Protein AF-A0A9D1MAN7-F1 (afdb_monomer_lite)

Secondary structure (DSSP, 8-state):
--HHHHHHHHHHHHHHHHHHHHHHHT-GGGHHHHTHHHHHHHHHHHHHHSTT-EEPPPEEETTEEEEEEEETTEEEEEEEEEE-TTSPEEEEEEE---

Radius of gyration: 18.32 Å; chains: 1; bounding box: 36×24×58 Å

Structure (mmCIF, N/CA/C/O backbone):
data_AF-A0A9D1MAN7-F1
#
_entry.id   AF-A0A9D1MAN7-F1
#
loop_
_atom_site.group_PDB
_atom_site.id
_atom_site.type_symbol
_atom_site.label_atom_id
_atom_site.label_alt_id
_atom_site.label_comp_id
_atom_site.label_asym_id
_atom_site.label_entity_id
_atom_site.label_seq_id
_atom_site.pdbx_PDB_ins_code
_atom_site.Cartn_x
_atom_site.Cartn_y
_atom_site.Cartn_z
_atom_site.occupancy
_atom_site.B_iso_or_equiv
_atom_site.auth_seq_id
_atom_site.auth_comp_id
_atom_site.auth_asym_id
_atom_site.auth_atom_id
_atom_site.pdbx_PDB_model_num
ATOM 1 N N . MET A 1 1 ? 18.796 -0.991 -42.917 1.00 61.31 1 MET A N 1
ATOM 2 C CA . MET A 1 1 ? 17.632 -1.274 -42.047 1.00 61.31 1 MET A CA 1
ATOM 3 C C . MET A 1 1 ? 16.492 -0.361 -42.473 1.00 61.31 1 MET A C 1
ATOM 5 O O . MET A 1 1 ? 16.720 0.838 -42.577 1.00 61.31 1 MET A O 1
ATOM 9 N N . ASP A 1 2 ? 15.319 -0.907 -42.796 1.00 84.00 2 ASP A N 1
ATOM 10 C CA . ASP A 1 2 ? 14.182 -0.118 -43.302 1.00 84.00 2 ASP A CA 1
ATOM 11 C C . ASP A 1 2 ? 13.611 0.807 -42.202 1.00 84.00 2 ASP A C 1
ATOM 13 O O . ASP A 1 2 ? 13.574 0.448 -41.020 1.00 84.00 2 ASP A O 1
ATOM 17 N N . ARG A 1 3 ? 13.129 2.002 -42.569 1.00 83.25 3 ARG A N 1
ATOM 18 C CA . ARG A 1 3 ? 12.601 3.020 -41.638 1.00 83.25 3 ARG A CA 1
ATOM 19 C C . ARG A 1 3 ? 11.439 2.480 -40.800 1.00 83.25 3 ARG A C 1
ATOM 21 O O . ARG A 1 3 ? 11.279 2.878 -39.646 1.00 83.25 3 ARG A O 1
ATOM 28 N N . LYS A 1 4 ? 10.638 1.556 -41.345 1.00 79.38 4 LYS A N 1
ATOM 29 C CA . LYS A 1 4 ? 9.570 0.861 -40.600 1.00 79.38 4 LYS A CA 1
ATOM 30 C C . LYS A 1 4 ? 10.125 -0.097 -39.541 1.00 79.38 4 LYS A C 1
ATOM 32 O O . LYS A 1 4 ? 9.576 -0.156 -38.442 1.00 79.38 4 LYS A O 1
ATOM 37 N N . GLN A 1 5 ? 11.216 -0.805 -39.839 1.00 76.69 5 GLN A N 1
ATOM 38 C CA . GLN A 1 5 ? 11.879 -1.701 -38.887 1.00 76.69 5 GLN A CA 1
ATOM 39 C C . GLN A 1 5 ? 12.548 -0.916 -37.756 1.00 76.69 5 GLN A C 1
ATOM 41 O O . GLN A 1 5 ? 12.363 -1.264 -36.595 1.00 76.69 5 GLN A O 1
ATOM 46 N N . LEU A 1 6 ? 13.214 0.203 -38.065 1.00 83.69 6 LEU A N 1
ATOM 47 C CA . LEU A 1 6 ? 13.784 1.092 -37.047 1.00 83.69 6 LEU A CA 1
ATOM 48 C C . LEU A 1 6 ? 12.712 1.623 -36.086 1.00 83.69 6 LEU A C 1
ATOM 50 O O . LEU A 1 6 ? 12.884 1.538 -34.874 1.00 83.69 6 LEU A O 1
ATOM 54 N N . LYS A 1 7 ? 11.573 2.100 -36.608 1.00 78.31 7 LYS A N 1
ATOM 55 C CA . LYS A 1 7 ? 10.450 2.568 -35.775 1.00 78.31 7 LYS A CA 1
ATOM 56 C C . LYS A 1 7 ? 9.893 1.470 -34.864 1.00 78.31 7 LYS A C 1
ATOM 58 O O . LYS A 1 7 ? 9.592 1.749 -33.708 1.00 78.31 7 LYS A O 1
ATOM 63 N N . ARG A 1 8 ? 9.766 0.235 -35.367 1.00 79.69 8 ARG A N 1
ATOM 64 C CA . ARG A 1 8 ? 9.317 -0.917 -34.566 1.00 79.69 8 ARG A CA 1
ATOM 65 C C . ARG A 1 8 ? 10.316 -1.268 -33.466 1.00 79.69 8 ARG A C 1
ATOM 67 O O . ARG A 1 8 ? 9.894 -1.435 -32.330 1.00 79.69 8 ARG A O 1
ATOM 74 N N . CYS A 1 9 ? 11.612 -1.319 -33.775 1.00 75.62 9 CYS A N 1
ATOM 75 C CA . CYS A 1 9 ? 12.643 -1.576 -32.769 1.00 75.62 9 CYS A CA 1
ATOM 76 C C . CYS A 1 9 ? 12.644 -0.496 -31.682 1.00 75.62 9 CYS A C 1
ATOM 78 O O . CYS A 1 9 ? 12.607 -0.832 -30.508 1.00 75.62 9 CYS A O 1
ATOM 80 N N . VAL A 1 10 ? 12.592 0.788 -32.053 1.00 82.38 10 VAL A N 1
ATOM 81 C CA . VAL A 1 10 ? 12.538 1.893 -31.078 1.00 82.38 10 VAL A CA 1
ATOM 82 C C . VAL A 1 10 ? 11.286 1.810 -30.198 1.00 82.38 10 VAL A C 1
ATOM 84 O O . VAL A 1 10 ? 11.394 1.950 -28.983 1.00 82.38 10 VAL A O 1
ATOM 87 N N . MET A 1 11 ? 10.115 1.528 -30.779 1.00 83.06 11 MET A N 1
ATOM 88 C CA . MET A 1 11 ? 8.872 1.309 -30.024 1.00 83.06 11 MET A CA 1
ATOM 89 C C . MET A 1 11 ? 8.993 0.150 -29.029 1.00 83.06 11 MET A C 1
ATOM 91 O O . MET A 1 11 ? 8.622 0.303 -27.869 1.00 83.06 11 MET A O 1
ATOM 95 N N . LEU A 1 12 ? 9.516 -0.998 -29.467 1.00 83.88 12 LEU A N 1
ATOM 96 C CA . LEU A 1 12 ? 9.666 -2.180 -28.616 1.00 83.88 12 LEU A CA 1
ATOM 97 C C . LEU A 1 12 ? 10.668 -1.933 -27.484 1.00 83.88 12 LEU A C 1
ATOM 99 O O . LEU A 1 12 ? 10.380 -2.271 -26.338 1.00 83.88 12 LEU A O 1
ATOM 103 N N . SER A 1 13 ? 11.795 -1.282 -27.776 1.00 77.81 13 SER A N 1
ATOM 104 C CA . SER A 1 13 ? 12.779 -0.897 -26.762 1.00 77.81 13 SER A CA 1
ATOM 105 C C . SER A 1 13 ? 12.194 0.085 -25.743 1.00 77.81 13 SER A C 1
ATOM 107 O O . SER A 1 13 ? 12.401 -0.080 -24.543 1.00 77.81 13 SER A O 1
ATOM 109 N N . ALA A 1 14 ? 11.415 1.074 -26.194 1.00 77.25 14 ALA A N 1
ATOM 110 C CA . ALA A 1 14 ? 10.741 2.023 -25.309 1.00 77.25 14 ALA A CA 1
ATOM 111 C C . ALA A 1 14 ? 9.673 1.341 -24.435 1.00 77.25 14 ALA A C 1
ATOM 113 O O . ALA A 1 14 ? 9.599 1.607 -23.235 1.00 77.25 14 ALA A O 1
ATOM 114 N N . ALA A 1 15 ? 8.886 0.423 -25.005 1.00 78.25 15 ALA A N 1
ATOM 115 C CA . ALA A 1 15 ? 7.896 -0.357 -24.265 1.00 78.25 15 ALA A CA 1
ATOM 116 C C . ALA A 1 15 ? 8.553 -1.266 -23.212 1.00 78.25 15 ALA A C 1
ATOM 118 O O . ALA A 1 15 ? 8.084 -1.323 -22.075 1.00 78.25 15 ALA A O 1
ATOM 119 N N . ALA A 1 16 ? 9.666 -1.921 -23.553 1.00 78.19 16 ALA A N 1
ATOM 120 C CA . ALA A 1 16 ? 10.435 -2.735 -22.616 1.00 78.19 16 ALA A CA 1
ATOM 121 C C . ALA A 1 16 ? 11.009 -1.891 -21.465 1.00 78.19 16 ALA A C 1
ATOM 123 O O . ALA A 1 16 ? 10.862 -2.263 -20.300 1.00 78.19 16 ALA A O 1
ATOM 124 N N . ALA A 1 17 ? 11.589 -0.723 -21.764 1.00 79.00 17 ALA A N 1
ATOM 125 C CA . ALA A 1 17 ? 12.096 0.198 -20.747 1.00 79.00 17 ALA A CA 1
ATOM 126 C C . ALA A 1 17 ? 10.981 0.704 -19.815 1.00 79.00 17 ALA A C 1
ATOM 128 O O . ALA A 1 17 ? 11.152 0.717 -18.595 1.00 79.00 17 ALA A O 1
ATOM 129 N N . ALA A 1 18 ? 9.814 1.056 -20.365 1.00 73.12 18 ALA A N 1
ATOM 130 C CA . ALA A 1 18 ? 8.648 1.458 -19.579 1.00 73.12 18 ALA A CA 1
ATOM 131 C C . ALA A 1 18 ? 8.128 0.315 -18.688 1.00 73.12 18 ALA A C 1
ATOM 133 O O . ALA A 1 18 ? 7.776 0.549 -17.530 1.00 73.12 18 ALA A O 1
ATOM 134 N N . GLY A 1 19 ? 8.129 -0.921 -19.195 1.00 72.75 19 GLY A N 1
ATOM 135 C CA . GLY A 1 19 ? 7.773 -2.117 -18.432 1.00 72.75 19 GLY A CA 1
ATOM 136 C C . GLY A 1 19 ? 8.721 -2.371 -17.258 1.00 72.75 19 GLY A C 1
ATOM 137 O O . GLY A 1 19 ? 8.260 -2.533 -16.129 1.00 72.75 19 GLY A O 1
ATOM 138 N N . LEU A 1 20 ? 10.037 -2.328 -17.496 1.00 76.19 20 LEU A N 1
ATOM 139 C CA . LEU A 1 20 ? 11.060 -2.492 -16.454 1.00 76.19 20 LEU A CA 1
ATOM 140 C C . LEU A 1 20 ? 10.980 -1.388 -15.394 1.00 76.19 20 LEU A C 1
ATOM 142 O O . LEU A 1 20 ? 11.023 -1.672 -14.197 1.00 76.19 20 LEU A O 1
ATOM 146 N N . TYR A 1 21 ? 10.798 -0.135 -15.816 1.00 70.94 21 TYR A N 1
ATOM 147 C CA . TYR A 1 21 ? 10.596 0.983 -14.897 1.00 70.94 21 TYR A CA 1
ATOM 148 C C . TYR A 1 21 ? 9.316 0.813 -14.064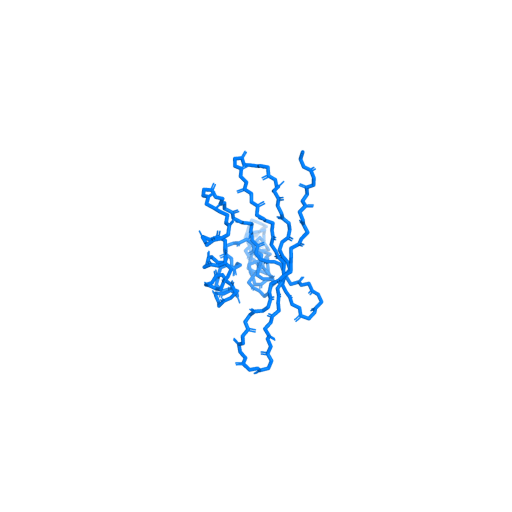 1.00 70.94 21 TYR A C 1
ATOM 150 O O . TYR A 1 21 ? 9.324 1.025 -12.849 1.00 70.94 21 TYR A O 1
ATOM 158 N N . GLY A 1 22 ? 8.216 0.386 -14.693 1.00 66.38 22 GLY A N 1
ATOM 159 C CA . GLY A 1 22 ? 6.956 0.089 -14.013 1.00 66.38 22 GLY A CA 1
ATOM 160 C C . GLY A 1 22 ? 7.092 -1.038 -12.989 1.00 66.38 22 GLY A C 1
ATOM 161 O O . GLY A 1 22 ? 6.568 -0.920 -11.884 1.00 66.38 22 GLY A O 1
ATOM 162 N N . PHE A 1 23 ? 7.850 -2.086 -13.317 1.00 68.00 23 PHE A N 1
ATOM 163 C CA . PHE A 1 23 ? 8.156 -3.182 -12.402 1.00 68.00 23 PHE A CA 1
ATOM 164 C C . PHE A 1 23 ? 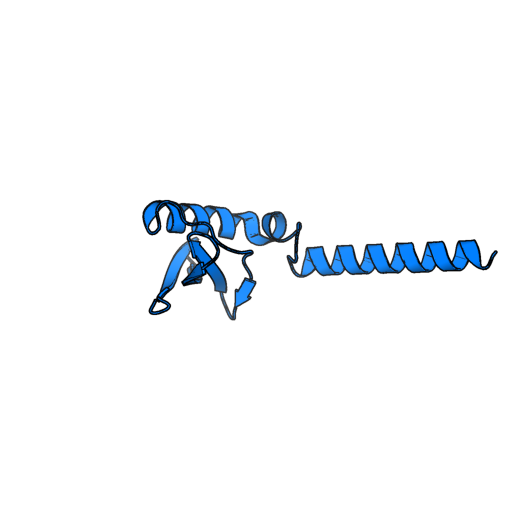8.974 -2.713 -11.194 1.00 68.00 23 PHE A C 1
ATOM 166 O O . PHE A 1 23 ? 8.584 -2.958 -10.053 1.00 68.00 23 PHE A O 1
ATOM 173 N N . ALA A 1 24 ? 10.061 -1.972 -11.431 1.00 67.12 24 ALA A N 1
ATOM 174 C CA . ALA A 1 24 ? 10.932 -1.469 -10.370 1.00 67.12 24 ALA A CA 1
ATOM 175 C C . ALA A 1 24 ? 10.199 -0.512 -9.415 1.00 67.12 24 ALA A C 1
ATOM 177 O O . ALA A 1 24 ? 10.357 -0.595 -8.196 1.00 67.12 24 ALA A O 1
ATOM 178 N N . THR A 1 25 ? 9.361 0.371 -9.964 1.00 70.69 25 THR A N 1
ATOM 179 C CA . THR A 1 25 ? 8.594 1.357 -9.186 1.00 70.69 25 THR A CA 1
ATOM 180 C C . THR A 1 25 ? 7.274 0.816 -8.633 1.00 70.69 25 THR A C 1
ATOM 182 O O . THR A 1 25 ? 6.597 1.518 -7.885 1.00 70.69 25 THR A O 1
ATOM 185 N N . GLY A 1 26 ? 6.892 -0.420 -8.976 1.00 67.44 26 GLY A N 1
ATOM 186 C CA . GLY A 1 26 ? 5.628 -1.024 -8.557 1.00 67.44 26 GLY A CA 1
ATOM 187 C C . GLY A 1 26 ? 4.402 -0.287 -9.100 1.00 67.44 26 GLY A C 1
ATOM 188 O O . GLY A 1 26 ? 3.394 -0.196 -8.408 1.00 67.44 26 GLY A O 1
ATOM 189 N N . LYS A 1 27 ? 4.461 0.280 -10.309 1.00 76.00 27 LYS A N 1
ATOM 190 C CA . LYS A 1 27 ? 3.324 0.982 -10.927 1.00 76.00 27 LYS A CA 1
ATOM 191 C C . LYS A 1 27 ? 2.418 0.021 -11.699 1.00 76.00 27 LYS A C 1
ATOM 193 O O . LYS A 1 27 ? 2.872 -0.945 -12.310 1.00 76.00 27 LYS A O 1
ATOM 198 N N . GLY A 1 28 ? 1.119 0.325 -11.701 1.00 78.00 28 GLY A N 1
ATOM 199 C CA . GLY A 1 28 ? 0.115 -0.409 -12.473 1.00 78.00 28 GLY A CA 1
ATOM 200 C C . GLY A 1 28 ? 0.054 -1.900 -12.103 1.00 78.00 28 GLY A C 1
ATOM 201 O O . GLY A 1 28 ? -0.048 -2.216 -10.915 1.00 78.00 28 GLY A O 1
ATOM 202 N N . PRO A 1 29 ? 0.125 -2.829 -13.078 1.00 76.81 29 PRO A N 1
ATOM 203 C CA . PRO A 1 29 ? -0.068 -4.261 -12.828 1.00 76.81 29 PRO A CA 1
ATOM 204 C C . PRO A 1 29 ? 1.027 -4.873 -11.942 1.00 76.81 29 PRO A C 1
ATOM 206 O O . PRO A 1 29 ? 0.798 -5.882 -11.280 1.00 76.81 29 PRO A O 1
ATOM 209 N N . PHE A 1 30 ? 2.203 -4.245 -11.876 1.00 84.44 30 PHE A N 1
ATOM 210 C CA . PHE A 1 30 ? 3.327 -4.733 -11.081 1.00 84.44 30 PHE A CA 1
ATOM 211 C C . PHE A 1 30 ? 3.228 -4.370 -9.596 1.00 84.44 30 PHE A C 1
ATOM 213 O O . PHE A 1 30 ? 3.971 -4.926 -8.791 1.00 84.44 30 PHE A O 1
ATOM 220 N N . ASN A 1 31 ? 2.299 -3.486 -9.209 1.00 90.62 31 ASN A N 1
ATOM 221 C CA . ASN A 1 31 ? 2.108 -3.062 -7.819 1.00 90.62 31 ASN A CA 1
ATOM 222 C C . ASN A 1 31 ? 1.834 -4.255 -6.897 1.00 90.62 31 ASN A C 1
ATOM 224 O O . ASN A 1 31 ? 2.522 -4.441 -5.895 1.00 90.62 31 ASN A O 1
ATOM 228 N N . LYS A 1 32 ? 0.903 -5.124 -7.313 1.00 85.44 32 LYS A N 1
ATOM 229 C CA . LYS A 1 32 ? 0.504 -6.303 -6.540 1.00 85.44 32 LYS A CA 1
ATOM 230 C C . LYS A 1 32 ? 1.659 -7.280 -6.330 1.00 85.44 32 LYS A C 1
ATOM 232 O O . LYS A 1 32 ? 1.795 -7.841 -5.250 1.00 85.44 32 LYS A O 1
ATOM 237 N N . ALA A 1 33 ? 2.495 -7.470 -7.350 1.00 85.19 33 ALA A N 1
ATOM 238 C CA . ALA A 1 33 ? 3.666 -8.336 -7.255 1.00 85.19 33 ALA A CA 1
ATOM 239 C C . ALA A 1 33 ? 4.758 -7.713 -6.369 1.00 85.19 33 ALA A C 1
ATOM 241 O O . ALA A 1 33 ? 5.320 -8.387 -5.510 1.00 85.19 33 ALA A O 1
ATOM 242 N N . ARG A 1 34 ? 5.030 -6.414 -6.542 1.00 86.38 34 ARG A N 1
ATOM 243 C CA . ARG A 1 34 ? 6.081 -5.689 -5.817 1.00 86.38 34 ARG A CA 1
ATOM 244 C C . ARG A 1 34 ? 5.789 -5.530 -4.325 1.00 86.38 34 ARG A C 1
ATOM 246 O O . ARG A 1 34 ? 6.729 -5.571 -3.529 1.00 86.38 34 ARG A O 1
ATOM 253 N N . PHE A 1 35 ? 4.522 -5.316 -3.977 1.00 91.19 35 PHE A N 1
ATOM 254 C CA . PHE A 1 35 ? 4.043 -5.031 -2.623 1.00 91.19 35 PHE A CA 1
ATOM 255 C C . PHE A 1 35 ? 3.150 -6.155 -2.078 1.00 91.19 35 PHE A C 1
ATOM 257 O O . PHE A 1 35 ? 2.178 -5.892 -1.374 1.00 91.19 35 PHE A O 1
ATOM 264 N N . LYS A 1 36 ? 3.435 -7.415 -2.440 1.00 91.50 36 LYS A N 1
ATOM 265 C CA . LYS A 1 36 ? 2.579 -8.561 -2.099 1.00 91.50 36 LYS A CA 1
ATOM 266 C C . LYS A 1 36 ? 2.289 -8.649 -0.596 1.00 91.50 36 LYS A C 1
ATOM 268 O O . LYS A 1 36 ? 1.135 -8.757 -0.203 1.00 91.50 36 LYS A O 1
ATOM 273 N N . GLU A 1 37 ? 3.326 -8.580 0.234 1.00 92.94 37 GLU A N 1
ATOM 274 C CA . GLU A 1 37 ? 3.184 -8.691 1.691 1.00 92.94 37 GLU A CA 1
ATOM 275 C C . GLU A 1 37 ? 2.367 -7.527 2.273 1.00 92.94 37 GLU A C 1
ATOM 277 O O . GLU A 1 37 ? 1.498 -7.713 3.121 1.00 92.94 37 GLU A O 1
ATOM 282 N N . GLN A 1 38 ? 2.595 -6.321 1.754 1.00 94.12 38 GLN A N 1
ATOM 283 C CA . GLN A 1 38 ? 1.866 -5.120 2.139 1.00 94.12 38 GLN A CA 1
ATOM 284 C C . GLN A 1 38 ? 0.389 -5.214 1.741 1.00 94.12 38 GLN A C 1
ATOM 286 O O . GLN A 1 38 ? -0.468 -4.779 2.502 1.00 94.12 38 GLN A O 1
ATOM 291 N N . HIS A 1 39 ? 0.081 -5.798 0.579 1.00 94.81 39 HIS A N 1
ATOM 292 C CA . HIS A 1 39 ? -1.292 -6.079 0.163 1.00 94.81 39 HIS A CA 1
ATOM 293 C C . HIS A 1 39 ? -1.979 -7.079 1.090 1.00 94.81 39 HIS A C 1
ATOM 295 O O . HIS A 1 39 ? -3.129 -6.846 1.452 1.00 94.81 39 HIS A O 1
ATOM 301 N N . ASP A 1 40 ? -1.283 -8.145 1.492 1.00 94.62 40 ASP A N 1
ATOM 302 C CA . ASP A 1 40 ? -1.825 -9.163 2.399 1.00 94.62 40 ASP A CA 1
ATOM 303 C C . ASP A 1 40 ? -2.122 -8.571 3.794 1.00 94.62 40 ASP A C 1
ATOM 305 O O . ASP A 1 40 ? -3.136 -8.896 4.415 1.00 94.62 40 ASP A O 1
ATOM 309 N N . ALA A 1 41 ? -1.266 -7.671 4.291 1.00 94.50 41 ALA A N 1
ATOM 310 C CA . ALA A 1 41 ? -1.484 -6.971 5.557 1.00 94.50 41 ALA A CA 1
ATOM 311 C C . ALA A 1 41 ? -2.606 -5.924 5.455 1.00 94.50 41 ALA A C 1
ATOM 313 O O . ALA A 1 41 ? -3.495 -5.8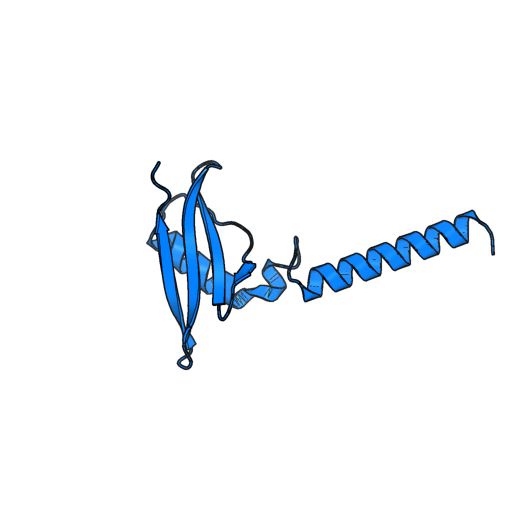70 6.308 1.00 94.50 41 ALA A O 1
ATOM 314 N N . LEU A 1 42 ? -2.590 -5.109 4.396 1.00 94.75 42 LEU A N 1
ATOM 315 C CA . LEU A 1 42 ? -3.570 -4.048 4.185 1.00 94.75 42 LEU A CA 1
ATOM 316 C C . LEU A 1 42 ? -4.968 -4.603 3.902 1.00 94.75 42 LEU A C 1
ATOM 318 O O . LEU A 1 42 ? -5.933 -4.031 4.395 1.00 94.75 42 LEU A O 1
ATOM 322 N N . SER A 1 43 ? -5.102 -5.710 3.162 1.00 94.69 43 SER A N 1
ATOM 323 C CA . SER A 1 43 ? -6.417 -6.314 2.914 1.00 94.69 43 SER A CA 1
ATOM 324 C C . SER A 1 43 ? -7.068 -6.752 4.220 1.00 94.69 43 SER A C 1
ATOM 326 O O . SER A 1 43 ? -8.189 -6.351 4.490 1.00 94.69 43 SER A O 1
ATOM 328 N N . ARG A 1 44 ? -6.329 -7.449 5.093 1.00 94.00 44 ARG A N 1
ATOM 329 C CA . ARG A 1 44 ? -6.826 -7.853 6.420 1.00 94.00 44 ARG A CA 1
ATOM 330 C C . ARG A 1 44 ? -7.235 -6.651 7.267 1.00 94.00 44 ARG A C 1
ATOM 332 O O . ARG A 1 44 ? -8.248 -6.697 7.955 1.00 94.00 44 ARG A O 1
ATOM 339 N N . TYR A 1 45 ? -6.450 -5.575 7.224 1.00 93.75 45 TYR A N 1
ATOM 340 C CA . TYR A 1 45 ? -6.782 -4.346 7.936 1.00 93.75 45 TYR A CA 1
ATOM 341 C C . TYR A 1 45 ? -8.073 -3.707 7.401 1.00 93.75 45 TYR A C 1
ATOM 343 O O . TYR A 1 45 ? -8.950 -3.355 8.190 1.00 93.75 45 TYR A O 1
ATOM 351 N N . VAL A 1 46 ? -8.213 -3.579 6.079 1.00 93.44 46 VAL A N 1
ATOM 352 C CA . VAL A 1 46 ? -9.396 -2.983 5.441 1.00 93.44 46 VAL A CA 1
ATOM 353 C C . VAL A 1 46 ? -10.634 -3.846 5.665 1.00 93.44 46 VAL A C 1
ATOM 355 O O . VAL A 1 46 ? -11.652 -3.304 6.079 1.00 93.44 46 VAL A O 1
ATOM 358 N N . ASP A 1 47 ? -10.539 -5.163 5.492 1.00 92.62 47 ASP A N 1
ATOM 359 C CA . ASP A 1 47 ? -11.659 -6.092 5.677 1.00 92.62 47 ASP A CA 1
ATOM 360 C C . ASP A 1 47 ? -12.215 -6.034 7.112 1.00 92.62 47 ASP A C 1
ATOM 362 O O . ASP A 1 47 ? -13.427 -6.090 7.313 1.00 92.62 47 ASP A O 1
ATOM 366 N N . ASN A 1 48 ? -11.343 -5.848 8.112 1.00 93.25 48 ASN A N 1
ATOM 367 C CA . ASN A 1 48 ? -11.741 -5.773 9.520 1.00 93.25 48 ASN A CA 1
ATOM 368 C C . ASN A 1 48 ? -12.304 -4.402 9.940 1.00 93.25 48 ASN A C 1
ATOM 370 O O . ASN A 1 48 ? -13.173 -4.345 10.808 1.00 93.25 48 ASN A O 1
ATOM 374 N N . ASN A 1 49 ? -11.799 -3.296 9.381 1.00 92.06 49 ASN A N 1
ATOM 375 C CA . ASN A 1 49 ? -12.142 -1.937 9.839 1.00 92.06 49 ASN A CA 1
ATOM 376 C C . ASN A 1 49 ? -13.141 -1.213 8.920 1.00 92.06 49 ASN A C 1
ATOM 378 O O . ASN A 1 49 ? -13.841 -0.297 9.352 1.00 92.06 49 ASN A O 1
ATOM 382 N N . TYR A 1 50 ? -13.206 -1.607 7.649 1.00 90.50 50 TYR A N 1
ATOM 383 C CA . TYR A 1 50 ? -13.944 -0.925 6.591 1.00 90.50 50 TYR A CA 1
ATOM 384 C C . TYR A 1 50 ? -14.733 -1.932 5.738 1.00 90.50 50 TYR A C 1
ATOM 386 O O . TYR A 1 50 ? -14.365 -2.183 4.587 1.00 90.50 50 TYR A O 1
ATOM 394 N N . PRO A 1 51 ? -15.851 -2.477 6.251 1.00 87.56 51 PRO A N 1
ATOM 395 C CA . PRO A 1 51 ? -16.695 -3.375 5.470 1.00 87.56 51 PRO A CA 1
ATOM 396 C C . PRO A 1 51 ? -17.199 -2.681 4.194 1.00 87.56 51 PRO A C 1
ATOM 398 O O . PRO A 1 51 ? -17.486 -1.474 4.190 1.00 87.56 51 PRO A O 1
ATOM 401 N N . ASP A 1 52 ? -17.272 -3.452 3.106 1.00 88.31 52 ASP A N 1
ATOM 402 C CA . ASP A 1 52 ? -17.668 -3.017 1.757 1.00 88.31 52 ASP A CA 1
ATOM 403 C C . ASP A 1 52 ? -16.804 -1.897 1.148 1.00 88.31 52 ASP A C 1
ATOM 405 O O . ASP A 1 52 ? -17.244 -1.146 0.266 1.00 88.31 52 ASP A O 1
ATOM 409 N N . CYS A 1 53 ? -15.566 -1.751 1.619 1.00 91.62 53 CYS A N 1
ATOM 410 C CA . CYS A 1 53 ? -14.594 -0.836 1.039 1.00 91.62 53 CYS A CA 1
ATOM 411 C C . CYS A 1 53 ? -13.530 -1.589 0.240 1.00 91.62 53 CYS A C 1
ATOM 413 O O . CYS A 1 53 ? -13.176 -2.727 0.525 1.00 91.62 53 CYS A O 1
ATOM 415 N N . SER A 1 54 ? -12.982 -0.913 -0.762 1.00 92.62 54 SER A N 1
ATOM 416 C CA . SER A 1 54 ? -11.767 -1.331 -1.457 1.00 92.62 54 SER A CA 1
ATOM 417 C C . SER A 1 54 ? -10.641 -0.353 -1.153 1.00 92.62 54 SER A C 1
ATOM 419 O O . SER A 1 54 ? -10.847 0.657 -0.483 1.00 92.62 54 SER A O 1
ATOM 421 N N . TYR A 1 55 ? -9.434 -0.625 -1.635 1.00 93.56 55 TYR A N 1
ATOM 422 C CA . TYR A 1 55 ? -8.310 0.292 -1.489 1.00 93.56 55 TYR A CA 1
ATOM 423 C C . TYR A 1 55 ? -7.528 0.420 -2.801 1.00 93.56 55 TYR A C 1
ATOM 425 O O . TYR A 1 55 ? -7.633 -0.422 -3.696 1.00 93.56 55 TYR A O 1
ATOM 433 N N . THR A 1 56 ? -6.788 1.517 -2.959 1.00 92.62 56 THR A N 1
ATOM 434 C CA . THR A 1 56 ? -5.996 1.793 -4.168 1.00 92.62 56 THR A CA 1
ATOM 435 C C . THR A 1 56 ? -4.662 1.0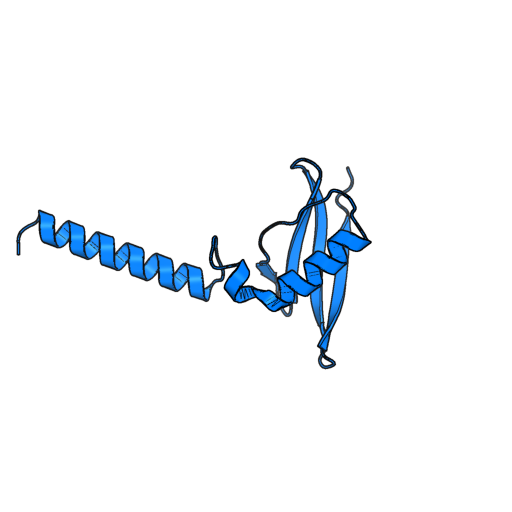47 -4.171 1.00 92.62 56 THR A C 1
ATOM 437 O O . THR A 1 56 ? -4.243 0.484 -3.164 1.00 92.62 56 THR A O 1
ATOM 440 N N . SER A 1 57 ? -3.932 1.093 -5.289 1.00 92.00 57 SER A N 1
ATOM 441 C CA . SER A 1 57 ? -2.530 0.655 -5.332 1.00 92.00 57 SER A CA 1
ATOM 442 C C . SER A 1 57 ? -1.719 1.229 -4.168 1.00 92.00 57 SER A C 1
ATOM 444 O O . SER A 1 57 ? -1.927 2.376 -3.763 1.00 92.00 57 SER A O 1
ATOM 446 N N . ILE A 1 58 ? -0.798 0.423 -3.649 1.00 93.56 58 ILE A N 1
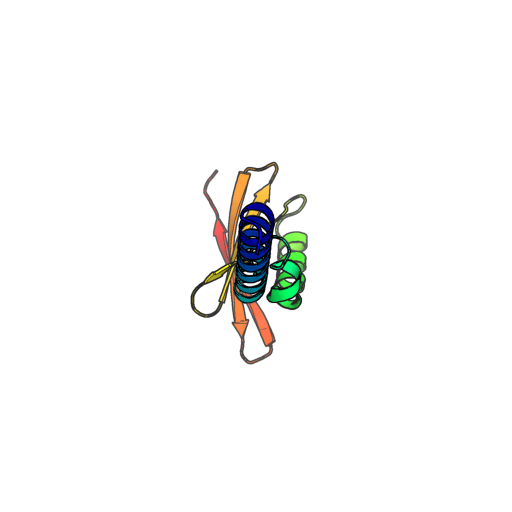ATOM 447 C CA . ILE A 1 58 ? 0.069 0.804 -2.537 1.00 93.56 58 ILE A CA 1
ATOM 448 C C . ILE A 1 58 ? 1.199 1.677 -3.079 1.00 93.56 58 ILE A C 1
ATOM 450 O O . ILE A 1 58 ? 1.858 1.313 -4.053 1.00 93.56 58 ILE A O 1
ATOM 454 N N . ALA A 1 59 ? 1.439 2.822 -2.453 1.00 90.75 59 ALA A N 1
ATOM 455 C CA . ALA A 1 59 ? 2.565 3.691 -2.773 1.00 90.75 59 ALA A CA 1
ATOM 456 C C . ALA A 1 59 ? 3.581 3.684 -1.627 1.00 90.75 59 ALA A C 1
ATOM 458 O O . ALA A 1 59 ? 3.201 3.638 -0.461 1.00 90.75 59 ALA A O 1
ATOM 459 N N . ALA A 1 60 ? 4.873 3.745 -1.950 1.00 89.06 60 ALA A N 1
ATOM 460 C CA . ALA A 1 60 ? 5.909 3.974 -0.946 1.00 89.06 60 ALA A CA 1
ATOM 461 C C . ALA A 1 60 ? 5.820 5.423 -0.437 1.00 89.06 60 ALA A C 1
ATOM 463 O O . ALA A 1 60 ? 5.677 6.349 -1.238 1.00 89.06 60 ALA A O 1
ATOM 464 N N . SER A 1 61 ? 5.899 5.615 0.879 1.00 85.94 61 SER A N 1
ATOM 465 C CA . SER A 1 61 ? 5.833 6.929 1.525 1.00 85.94 61 SER A CA 1
ATOM 466 C C . SER A 1 61 ? 6.799 6.977 2.706 1.00 85.94 61 SER A C 1
ATOM 468 O O . SER A 1 61 ? 6.542 6.382 3.753 1.00 85.94 61 SER A O 1
ATOM 470 N N . GLY A 1 62 ? 7.924 7.678 2.537 1.00 84.94 62 GLY A N 1
ATOM 471 C CA . GLY A 1 62 ? 8.982 7.737 3.547 1.00 84.94 62 GLY A CA 1
ATOM 472 C C . GLY A 1 62 ? 9.517 6.345 3.896 1.00 84.94 62 GLY A C 1
ATOM 473 O O . GLY A 1 62 ? 9.956 5.607 3.016 1.00 84.94 62 GLY A O 1
ATOM 474 N N . THR A 1 63 ? 9.462 5.987 5.179 1.00 85.12 63 THR A N 1
ATOM 475 C CA . THR A 1 63 ? 9.886 4.676 5.707 1.00 85.12 63 THR A CA 1
ATOM 476 C C . THR A 1 63 ? 8.805 3.593 5.620 1.00 85.12 63 THR A C 1
ATOM 478 O O . THR A 1 63 ? 9.038 2.463 6.045 1.00 85.12 63 THR A O 1
ATOM 481 N N . GLY A 1 64 ? 7.626 3.913 5.083 1.00 92.88 64 GLY A N 1
ATOM 482 C CA . GLY A 1 64 ? 6.501 2.991 5.000 1.00 92.88 64 GLY A CA 1
ATOM 483 C C . GLY A 1 64 ? 5.763 3.074 3.672 1.00 92.88 64 GLY A C 1
ATOM 484 O O . GLY A 1 64 ? 6.330 3.336 2.607 1.00 92.88 64 GLY A O 1
ATOM 485 N N . TRP A 1 65 ? 4.464 2.826 3.749 1.00 95.06 65 TRP A N 1
ATOM 486 C CA . TRP A 1 65 ? 3.565 2.722 2.616 1.00 95.06 65 TRP A CA 1
ATOM 487 C C . TRP A 1 65 ? 2.264 3.461 2.889 1.00 95.06 65 TRP A C 1
ATOM 489 O O . TRP A 1 65 ? 1.895 3.712 4.035 1.00 95.06 65 TRP A O 1
ATOM 499 N N . MET A 1 66 ? 1.559 3.806 1.819 1.00 94.44 66 MET A N 1
ATOM 500 C CA . MET A 1 66 ? 0.248 4.429 1.891 1.00 94.44 66 MET A CA 1
ATOM 501 C C . MET A 1 66 ? -0.715 3.842 0.867 1.00 94.44 66 MET A C 1
ATOM 503 O O . MET A 1 66 ? -0.312 3.408 -0.216 1.00 94.44 66 MET A O 1
ATOM 507 N N . SER A 1 67 ? -2.000 3.866 1.201 1.00 94.25 67 SER A N 1
ATOM 508 C CA . SER A 1 67 ? -3.093 3.580 0.277 1.00 94.25 67 SER A CA 1
ATOM 509 C C . SER A 1 67 ? -4.359 4.332 0.689 1.00 94.25 67 SER A C 1
ATOM 511 O O . SER A 1 67 ? -4.553 4.669 1.856 1.00 94.25 67 SER A O 1
ATOM 513 N N . SER A 1 68 ? -5.232 4.618 -0.273 1.00 93.94 68 SER A N 1
ATOM 514 C CA . SER A 1 68 ? -6.533 5.231 -0.017 1.00 93.94 68 SER A CA 1
ATOM 515 C C . SER A 1 68 ? -7.618 4.165 0.023 1.00 93.94 68 SER A C 1
ATOM 517 O O . SER A 1 68 ? -7.803 3.435 -0.952 1.00 93.94 68 SER A O 1
ATOM 519 N N . VAL A 1 69 ? -8.378 4.124 1.114 1.00 94.19 69 VAL A N 1
ATOM 520 C CA . VAL A 1 69 ? -9.582 3.301 1.244 1.00 94.19 69 VAL A CA 1
ATOM 521 C C . VAL A 1 69 ? -10.737 4.026 0.564 1.00 94.19 69 VAL A C 1
ATOM 523 O O . VAL A 1 69 ? -10.951 5.225 0.763 1.00 94.19 69 VAL A O 1
ATOM 526 N N . ARG A 1 70 ? -11.485 3.300 -0.262 1.00 93.31 70 ARG A N 1
ATOM 527 C CA . ARG A 1 70 ? -12.574 3.813 -1.082 1.00 93.31 70 ARG A CA 1
ATOM 528 C C . ARG A 1 70 ? -13.866 3.056 -0.830 1.00 93.31 70 ARG A C 1
ATOM 530 O O . ARG A 1 70 ? -13.901 1.831 -0.861 1.00 93.31 70 ARG A O 1
ATOM 537 N N . ARG A 1 71 ? -14.956 3.808 -0.711 1.00 91.94 71 ARG A N 1
ATOM 538 C CA . ARG A 1 71 ? -16.324 3.287 -0.711 1.00 91.94 71 ARG A CA 1
ATOM 539 C C . ARG A 1 71 ? -17.071 3.893 -1.888 1.00 91.94 71 ARG A C 1
ATOM 541 O O . ARG A 1 71 ? -17.166 5.114 -1.995 1.00 91.94 71 ARG A O 1
ATOM 548 N N . ARG A 1 72 ? -17.579 3.049 -2.793 1.00 88.31 72 ARG A N 1
ATOM 549 C CA . ARG A 1 72 ? -18.338 3.481 -3.990 1.00 88.31 72 ARG A CA 1
ATOM 550 C C . ARG A 1 72 ? -17.633 4.603 -4.782 1.00 88.31 72 ARG A C 1
ATOM 552 O O . ARG A 1 72 ? -18.251 5.577 -5.193 1.00 88.31 72 ARG A O 1
ATOM 559 N N . GLY A 1 73 ? -16.312 4.486 -4.944 1.00 84.75 73 GLY A N 1
ATOM 560 C CA . GLY A 1 73 ? -15.486 5.443 -5.690 1.00 84.75 73 GLY A CA 1
ATOM 561 C C . GLY A 1 73 ? -15.033 6.691 -4.920 1.00 84.75 73 GLY A C 1
ATOM 562 O O . GLY A 1 73 ? -14.175 7.410 -5.426 1.00 84.75 73 GLY A O 1
ATOM 563 N N . ARG A 1 74 ? -15.526 6.934 -3.698 1.00 89.25 74 ARG A N 1
ATOM 564 C CA . ARG A 1 74 ? -15.088 8.053 -2.845 1.00 89.25 74 ARG A CA 1
ATOM 565 C C . ARG A 1 74 ? -14.036 7.596 -1.846 1.00 89.25 74 ARG A C 1
ATOM 567 O O . ARG A 1 74 ? -14.196 6.535 -1.246 1.00 89.25 74 ARG A O 1
ATOM 574 N N . THR A 1 75 ? -12.985 8.390 -1.653 1.00 91.00 75 THR A N 1
ATOM 575 C CA . THR A 1 75 ? -12.002 8.150 -0.589 1.00 91.00 75 THR A CA 1
ATOM 576 C C . THR A 1 75 ? -12.649 8.426 0.764 1.00 91.00 75 THR A C 1
ATOM 578 O O . THR A 1 75 ? -13.183 9.509 0.975 1.00 91.00 75 THR A O 1
ATOM 581 N N . VAL A 1 76 ? -12.615 7.438 1.656 1.00 91.94 76 VAL A N 1
ATOM 582 C CA . VAL A 1 76 ? -13.142 7.546 3.029 1.00 91.94 76 VAL A CA 1
ATOM 583 C C . VAL A 1 76 ? -12.019 7.725 4.050 1.00 91.94 76 VAL A C 1
ATOM 585 O O . VAL A 1 76 ? -12.180 8.420 5.049 1.00 91.94 76 VAL A O 1
ATOM 588 N N . ALA A 1 77 ? -10.857 7.134 3.777 1.00 92.81 77 ALA A N 1
ATOM 589 C CA . ALA A 1 77 ? -9.679 7.243 4.620 1.00 92.81 77 ALA A CA 1
ATOM 590 C C . ALA A 1 77 ? -8.408 7.097 3.784 1.00 92.81 77 ALA A C 1
ATOM 592 O O . ALA A 1 77 ? -8.386 6.395 2.768 1.00 92.81 77 ALA A O 1
ATOM 593 N N . VAL A 1 78 ? -7.335 7.735 4.236 1.00 92.88 78 VAL A N 1
ATOM 594 C CA . VAL A 1 78 ? -5.976 7.468 3.760 1.00 92.88 78 VAL A CA 1
ATOM 595 C C . VAL A 1 78 ? -5.250 6.716 4.860 1.00 92.88 78 VAL A C 1
ATOM 597 O O . VAL A 1 78 ? -5.146 7.210 5.980 1.00 92.88 78 VAL A O 1
ATOM 600 N N . VAL A 1 79 ? -4.770 5.519 4.542 1.00 94.38 79 VAL A N 1
ATOM 601 C CA . VAL A 1 79 ? -4.073 4.637 5.475 1.00 94.38 79 VAL A CA 1
ATOM 602 C C . VAL A 1 79 ? -2.587 4.686 5.160 1.00 94.38 79 VAL A C 1
ATOM 604 O O . VAL A 1 79 ? -2.164 4.345 4.055 1.00 94.38 79 VAL A O 1
ATOM 607 N N . TYR A 1 80 ? -1.808 5.094 6.149 1.00 94.69 80 TYR A N 1
ATOM 608 C CA . TYR A 1 80 ? -0.359 4.991 6.198 1.00 94.69 80 TYR A CA 1
ATOM 609 C C . TYR A 1 80 ? 0.007 3.788 7.050 1.00 94.69 80 TYR A C 1
ATOM 611 O O . TYR A 1 80 ? -0.616 3.539 8.079 1.00 94.69 80 TYR A O 1
ATOM 619 N N . PHE A 1 81 ? 1.006 3.023 6.639 1.00 95.06 81 PHE A N 1
ATOM 620 C CA . PHE A 1 81 ? 1.430 1.867 7.407 1.00 95.06 81 PHE A CA 1
ATOM 621 C C . PHE A 1 81 ? 2.907 1.567 7.212 1.00 95.06 81 PHE A C 1
ATOM 623 O O . PHE A 1 81 ? 3.481 1.800 6.149 1.00 95.06 81 PHE A O 1
ATOM 630 N N . SER A 1 82 ? 3.531 1.041 8.254 1.00 95.44 82 SER A N 1
ATOM 631 C CA . SER A 1 82 ? 4.936 0.646 8.263 1.00 95.44 82 SER A CA 1
ATOM 632 C C . SER A 1 82 ? 5.083 -0.716 8.928 1.00 95.44 82 SER A C 1
ATOM 634 O O . SER A 1 82 ? 4.177 -1.195 9.611 1.00 95.44 82 SER A O 1
ATOM 636 N N . LYS A 1 83 ? 6.215 -1.372 8.680 1.00 94.62 83 LYS A N 1
ATOM 637 C CA . LYS A 1 83 ? 6.545 -2.661 9.285 1.00 94.62 83 LYS A CA 1
ATOM 638 C C . LYS A 1 83 ? 7.570 -2.412 10.383 1.00 94.62 83 LYS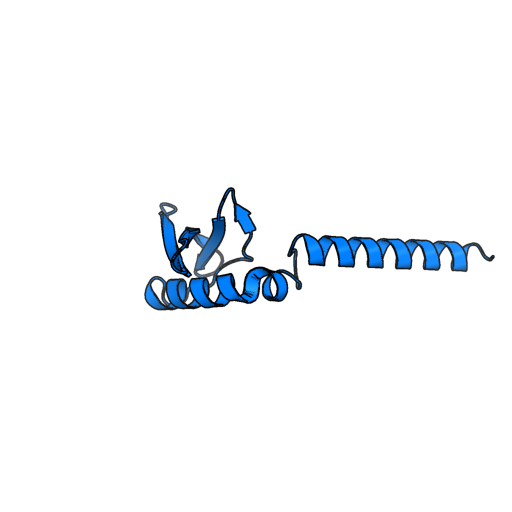 A C 1
ATOM 640 O O . LYS A 1 83 ? 8.624 -1.839 10.107 1.00 94.62 83 LYS A O 1
ATOM 645 N N . SER A 1 84 ? 7.245 -2.798 11.613 1.00 91.12 84 SER A N 1
ATOM 646 C CA . SER A 1 84 ? 8.184 -2.743 12.730 1.00 91.12 84 SER A CA 1
ATOM 647 C C . SER A 1 84 ? 9.338 -3.735 12.510 1.00 91.12 84 SER A C 1
ATOM 649 O O . SER A 1 84 ? 9.192 -4.681 11.726 1.00 91.12 84 SER A O 1
ATOM 651 N N . PRO A 1 85 ? 10.479 -3.565 13.204 1.00 89.56 85 PRO A N 1
ATOM 652 C CA . PRO A 1 85 ? 11.575 -4.536 13.171 1.00 89.56 85 PRO A CA 1
ATOM 653 C C . PRO A 1 85 ? 11.136 -5.962 13.538 1.00 89.56 85 PRO A C 1
ATOM 655 O O . PRO A 1 85 ? 11.643 -6.923 12.967 1.00 89.56 85 PRO A O 1
ATOM 658 N N . ASP A 1 86 ? 10.130 -6.090 14.405 1.00 92.44 86 ASP A N 1
ATOM 659 C CA . ASP A 1 86 ? 9.553 -7.371 14.841 1.00 92.44 86 ASP A CA 1
ATOM 660 C C . ASP A 1 86 ? 8.602 -7.998 13.805 1.00 92.44 86 ASP A C 1
ATOM 662 O O . ASP A 1 86 ? 8.009 -9.051 14.031 1.00 92.44 86 ASP A O 1
ATOM 666 N N . GLY A 1 87 ? 8.421 -7.344 12.655 1.00 88.50 87 GLY A N 1
ATOM 667 C CA . GLY A 1 87 ? 7.590 -7.825 11.558 1.00 88.50 87 GLY A CA 1
ATOM 668 C C . GLY A 1 87 ? 6.101 -7.500 11.680 1.00 88.50 87 GLY A C 1
ATOM 669 O O . GLY A 1 87 ? 5.320 -7.947 10.840 1.00 88.50 87 GLY A O 1
ATOM 670 N N . VAL A 1 88 ? 5.702 -6.702 12.673 1.00 92.69 88 VAL A N 1
ATOM 671 C CA . VAL A 1 88 ? 4.310 -6.284 12.877 1.00 92.69 88 VAL A CA 1
ATOM 672 C C . VAL A 1 88 ? 4.003 -5.054 12.028 1.00 92.69 88 VAL A C 1
ATOM 674 O O . VAL A 1 88 ? 4.779 -4.101 11.983 1.00 92.69 88 VAL A O 1
ATOM 677 N N . TYR A 1 89 ? 2.850 -5.053 11.360 1.00 93.81 89 TYR A N 1
ATOM 678 C CA . TYR A 1 89 ? 2.380 -3.884 10.624 1.00 93.81 89 TYR A CA 1
ATOM 679 C C . TYR A 1 89 ? 1.639 -2.917 11.547 1.00 93.81 89 TYR A C 1
ATOM 681 O O . TYR A 1 89 ? 0.659 -3.288 12.192 1.00 93.81 89 TYR A O 1
ATOM 689 N N . VAL A 1 90 ? 2.099 -1.669 11.578 1.00 93.19 90 VAL A N 1
ATOM 690 C CA . VAL A 1 90 ? 1.464 -0.571 12.310 1.00 93.19 90 VAL A CA 1
ATOM 691 C C . VAL A 1 90 ? 0.725 0.300 11.306 1.00 93.19 90 VAL A C 1
ATOM 693 O O . VAL A 1 90 ? 1.317 0.745 10.325 1.00 93.19 90 VAL A O 1
ATOM 696 N N . PHE A 1 91 ? -0.563 0.535 11.553 1.00 94.19 91 PHE A N 1
ATOM 697 C CA . PHE A 1 91 ? -1.440 1.309 10.679 1.00 94.19 91 PHE A CA 1
ATOM 698 C C . PHE A 1 91 ? -1.806 2.638 11.336 1.00 94.19 91 PHE A C 1
ATOM 700 O O . PHE A 1 91 ? -2.052 2.718 12.537 1.00 94.19 91 PHE A O 1
ATOM 707 N N . THR A 1 92 ? -1.849 3.696 10.541 1.00 93.06 92 THR A N 1
ATOM 708 C CA . THR A 1 92 ? -2.269 5.037 10.939 1.00 93.06 92 THR A CA 1
ATOM 709 C C . THR A 1 92 ? -3.161 5.587 9.845 1.00 93.06 92 THR A C 1
ATOM 711 O O . THR A 1 92 ? -2.776 5.624 8.680 1.00 93.06 92 THR A O 1
ATOM 714 N N . GLU A 1 93 ? -4.359 6.022 10.205 1.00 91.31 93 GLU A N 1
ATOM 715 C CA . GLU A 1 93 ? -5.328 6.529 9.245 1.00 91.31 93 GLU A CA 1
ATOM 716 C C . GLU A 1 93 ? -5.594 8.016 9.436 1.00 91.31 93 GLU A C 1
ATOM 718 O O . GLU A 1 93 ? -5.658 8.530 10.551 1.00 91.31 93 GLU A O 1
ATOM 723 N N . SER A 1 94 ? -5.792 8.704 8.318 1.00 88.12 94 SER A N 1
ATOM 724 C CA . SER A 1 94 ? -6.395 10.025 8.282 1.00 88.12 94 SER A CA 1
ATOM 725 C C . SER A 1 94 ? -7.776 9.881 7.660 1.00 88.12 94 SER A C 1
ATOM 727 O O . SER A 1 94 ? -7.910 9.565 6.471 1.00 88.12 94 SER A O 1
ATOM 729 N N . LYS A 1 95 ? -8.814 10.061 8.480 1.00 82.38 95 LYS A N 1
ATOM 730 C CA . LYS A 1 95 ? -10.194 10.073 7.996 1.00 82.38 95 LYS A CA 1
ATOM 731 C C . LYS A 1 95 ? -10.406 11.343 7.197 1.00 82.38 95 LYS A C 1
ATOM 733 O O . LYS A 1 95 ? -10.146 12.444 7.677 1.00 82.38 95 LYS A O 1
ATOM 738 N N . THR A 1 96 ? -10.878 11.186 5.969 1.00 69.44 96 THR A N 1
ATOM 739 C CA . THR A 1 96 ? -11.343 12.335 5.201 1.00 69.44 96 THR A CA 1
ATOM 740 C C . THR A 1 96 ? -12.738 12.653 5.724 1.00 69.44 96 THR A C 1
ATOM 742 O O . THR A 1 96 ? -13.616 11.795 5.652 1.00 69.44 96 THR A O 1
ATOM 745 N N . ALA A 1 97 ? -12.925 13.832 6.323 1.00 54.03 97 ALA A N 1
ATOM 746 C CA . ALA A 1 97 ? -14.252 14.294 6.713 1.00 54.03 97 ALA A CA 1
ATOM 747 C C . ALA A 1 97 ? -15.131 14.321 5.452 1.00 54.03 97 ALA A C 1
ATOM 749 O O . ALA A 1 97 ? -14.814 15.030 4.495 1.00 54.03 97 ALA A O 1
ATOM 750 N N . LEU A 1 98 ? -16.159 13.475 5.429 1.00 50.09 98 LEU A N 1
ATOM 751 C CA . LEU A 1 98 ? -17.220 13.472 4.425 1.00 50.09 98 LEU A CA 1
ATOM 752 C C . LEU A 1 98 ? -18.429 14.209 4.984 1.00 50.09 98 LEU A C 1
ATOM 754 O O . LEU A 1 98 ? -18.736 13.978 6.175 1.00 50.09 98 LEU A O 1
#

Foldseek 3Di:
DDPVVVVVVVVVVVVVVVVVVCLVQLHDPNLCVNCVVVCVVVVVVCVVPPPQWDWDRWHDDVQWIWIFIDHPRDGQKIWTWHADPVRDIDIDIDGDDD

Organism: NCBI:txid2840895

Sequence (98 aa):
MDRKQLKRCVMLSAAAAAGLYGFATGKGPFNKARFKEQHDALSRYVDNNYPDCSYTSIAASGTGWMSSVRRRGRTVAVVYFSKSPDGVYVFTESKTAL

pLDDT: mean 85.89, std 9.65, range [50.09, 95.44]